Protein AF-A0A3R9TKV8-F1 (afdb_monomer_lite)

Structure (mmCIF, N/CA/C/O backbone):
data_AF-A0A3R9TKV8-F1
#
_entry.id   AF-A0A3R9TKV8-F1
#
loop_
_atom_site.group_PDB
_atom_site.id
_atom_site.type_symbol
_atom_site.label_atom_id
_atom_site.label_alt_id
_atom_site.label_comp_id
_atom_site.label_asym_id
_atom_site.label_entity_id
_atom_site.label_seq_id
_atom_site.pdbx_PDB_ins_code
_atom_site.Cartn_x
_atom_site.Cartn_y
_atom_site.Cartn_z
_atom_site.occupancy
_atom_site.B_iso_or_equiv
_atom_site.auth_seq_id
_atom_site.auth_comp_id
_atom_site.auth_asym_id
_atom_site.auth_atom_id
_atom_site.pdbx_PDB_model_num
ATOM 1 N N . ALA A 1 1 ? 1.411 -3.960 22.910 1.00 58.94 1 ALA A N 1
ATOM 2 C CA . ALA A 1 1 ? 0.929 -2.962 21.931 1.00 58.94 1 ALA A CA 1
ATOM 3 C C . ALA A 1 1 ? -0.577 -2.790 22.109 1.00 58.94 1 ALA A C 1
ATOM 5 O O . ALA A 1 1 ? -1.207 -3.727 22.581 1.00 58.94 1 ALA A O 1
ATOM 6 N N . GLY A 1 2 ? -1.110 -1.600 21.808 1.00 85.25 2 GLY A N 1
ATOM 7 C CA . GLY A 1 2 ? -2.483 -1.185 22.149 1.00 85.25 2 GLY A CA 1
ATOM 8 C C . GLY A 1 2 ? -2.553 0.262 22.650 1.00 85.25 2 GLY A C 1
ATOM 9 O O . GLY A 1 2 ? -3.241 0.546 23.619 1.00 85.25 2 GLY A O 1
ATOM 10 N N . ALA A 1 3 ? -1.771 1.165 22.049 1.00 93.38 3 ALA A N 1
ATOM 11 C CA . ALA A 1 3 ? -1.615 2.536 22.539 1.00 93.38 3 ALA A CA 1
ATOM 12 C C . ALA A 1 3 ? -2.818 3.450 22.225 1.00 93.38 3 ALA A C 1
ATOM 14 O O . ALA A 1 3 ? -2.870 4.565 22.732 1.00 93.38 3 ALA A O 1
ATOM 15 N N . GLY A 1 4 ? -3.767 2.994 21.400 1.00 94.12 4 GLY A N 1
ATOM 16 C CA . GLY A 1 4 ? -4.967 3.750 21.052 1.00 94.12 4 GLY A CA 1
ATOM 17 C C . GLY A 1 4 ? -5.434 3.523 19.616 1.00 94.12 4 GLY A C 1
ATOM 18 O O . GLY A 1 4 ? -5.168 2.480 19.019 1.00 94.12 4 GLY A O 1
ATOM 19 N N . ILE A 1 5 ? -6.145 4.524 19.098 1.00 94.81 5 ILE A N 1
ATOM 20 C CA . ILE A 1 5 ? -6.772 4.561 17.772 1.00 94.81 5 ILE A CA 1
ATOM 21 C C . ILE A 1 5 ? -5.874 5.348 16.808 1.00 94.81 5 ILE A C 1
ATOM 23 O O . ILE A 1 5 ? -5.264 6.340 17.206 1.00 94.81 5 ILE A O 1
ATOM 27 N N . ALA A 1 6 ? -5.821 4.931 15.543 1.00 92.19 6 ALA A N 1
ATOM 28 C CA . ALA A 1 6 ? -5.133 5.646 14.471 1.00 92.19 6 ALA A CA 1
ATOM 29 C C . ALA A 1 6 ? -5.925 5.548 13.158 1.00 92.19 6 ALA A C 1
ATOM 31 O O . ALA A 1 6 ? -6.603 4.548 12.920 1.00 92.19 6 ALA A O 1
ATOM 32 N N . GLN A 1 7 ? -5.802 6.565 12.302 1.00 90.00 7 GLN A N 1
ATOM 33 C CA . GLN A 1 7 ? -6.235 6.507 10.906 1.00 90.00 7 GLN A CA 1
ATOM 34 C C . GLN A 1 7 ? -5.052 6.019 10.067 1.00 90.00 7 GLN A C 1
ATOM 36 O O . GLN A 1 7 ? -3.971 6.600 10.135 1.00 90.00 7 GLN A O 1
ATOM 41 N N . LEU A 1 8 ? -5.233 4.910 9.350 1.00 89.62 8 LEU A N 1
ATOM 42 C CA . LEU A 1 8 ? -4.167 4.210 8.634 1.00 89.62 8 LEU A CA 1
ATOM 43 C C . LEU A 1 8 ? -4.660 3.781 7.257 1.00 89.62 8 LEU A C 1
ATOM 45 O O . LEU A 1 8 ? -5.835 3.447 7.091 1.00 89.62 8 LEU A O 1
ATOM 49 N N . ASN A 1 9 ? -3.737 3.6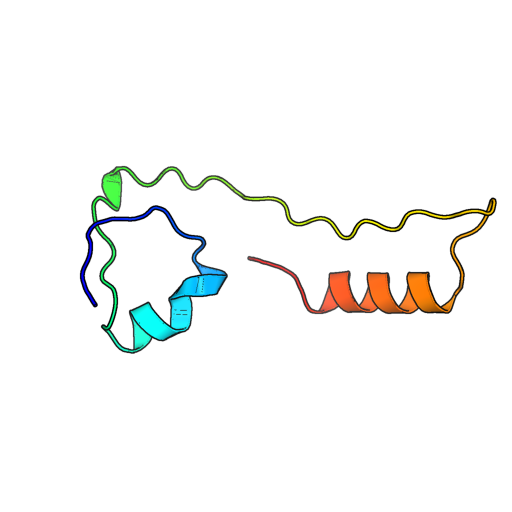99 6.303 1.00 87.94 9 ASN A N 1
ATOM 50 C CA . ASN A 1 9 ? -4.055 3.231 4.965 1.00 87.94 9 ASN A CA 1
ATOM 51 C C . ASN A 1 9 ? -4.292 1.726 4.937 1.00 87.94 9 ASN A C 1
ATOM 53 O O . ASN A 1 9 ? -3.513 0.940 5.483 1.00 87.94 9 ASN A O 1
ATOM 57 N N . GLU A 1 10 ? -5.338 1.303 4.230 1.00 87.38 10 GLU A N 1
ATOM 58 C CA . GLU A 1 10 ? -5.766 -0.097 4.210 1.00 87.38 10 GLU A CA 1
ATOM 59 C C . GLU A 1 10 ? -4.678 -1.046 3.687 1.00 87.38 10 GLU A C 1
ATOM 61 O O . GLU A 1 10 ? -4.493 -2.134 4.239 1.00 87.38 10 GLU A O 1
ATOM 66 N N . PHE A 1 11 ? -3.890 -0.626 2.692 1.00 87.31 11 PHE A N 1
ATOM 67 C CA . PHE A 1 11 ? -2.790 -1.443 2.167 1.00 87.31 11 PHE A CA 1
ATOM 68 C C . PHE A 1 11 ? -1.704 -1.735 3.218 1.00 87.31 11 PHE A C 1
ATOM 70 O O . PHE A 1 11 ? -1.064 -2.782 3.150 1.00 87.31 11 PHE A O 1
ATOM 77 N N . GLN A 1 12 ? -1.518 -0.862 4.217 1.00 89.94 12 GLN A N 1
ATOM 78 C CA . GLN A 1 12 ? -0.531 -1.054 5.286 1.00 89.94 12 GLN A CA 1
ATOM 79 C C . GLN A 1 12 ? -1.015 -2.053 6.343 1.00 89.94 12 GLN A C 1
ATOM 81 O O . GLN A 1 12 ? -0.208 -2.760 6.944 1.00 89.94 12 GLN A O 1
ATOM 86 N N . ILE A 1 13 ? -2.331 -2.118 6.575 1.00 93.00 13 ILE A N 1
ATOM 87 C CA . ILE A 1 13 ? -2.920 -2.871 7.693 1.00 93.00 13 ILE A CA 1
ATOM 88 C C . ILE A 1 13 ? -3.696 -4.124 7.279 1.00 93.00 13 ILE A C 1
ATOM 90 O O . ILE A 1 13 ? -4.168 -4.853 8.152 1.00 93.00 13 ILE A O 1
ATOM 94 N N . ARG A 1 14 ? -3.813 -4.418 5.976 1.00 92.62 14 ARG A N 1
ATOM 95 C CA . ARG A 1 14 ? -4.601 -5.548 5.444 1.00 92.62 14 ARG A CA 1
ATOM 96 C C . ARG A 1 14 ? -4.295 -6.877 6.145 1.00 92.62 14 ARG A C 1
ATOM 98 O O . ARG A 1 14 ? -5.212 -7.572 6.575 1.00 92.62 14 ARG A O 1
ATOM 105 N N . ASN A 1 15 ? -3.014 -7.198 6.330 1.00 95.69 15 ASN A N 1
ATOM 106 C CA . ASN A 1 15 ? -2.591 -8.430 7.005 1.00 95.69 15 ASN A CA 1
ATOM 107 C C . ASN A 1 15 ? -2.959 -8.436 8.496 1.00 95.69 15 ASN A C 1
ATOM 109 O O . ASN A 1 15 ? -3.416 -9.451 9.015 1.00 95.69 15 ASN A O 1
ATOM 113 N N . ALA A 1 16 ? -2.802 -7.304 9.184 1.00 95.31 16 ALA A N 1
ATOM 114 C CA . ALA A 1 16 ? -3.136 -7.184 10.601 1.00 95.31 16 ALA A CA 1
ATOM 115 C C . ALA A 1 16 ? -4.652 -7.299 10.841 1.00 95.31 16 ALA A C 1
ATOM 117 O O . ALA A 1 16 ? -5.073 -7.910 11.824 1.00 95.31 16 ALA A O 1
ATOM 118 N N . LEU A 1 17 ? -5.471 -6.780 9.919 1.00 94.81 17 LEU A N 1
ATOM 119 C CA . LEU A 1 17 ? -6.922 -6.977 9.923 1.00 94.81 17 LEU A CA 1
ATOM 120 C C . LEU A 1 17 ? -7.292 -8.450 9.691 1.00 94.81 17 LEU A C 1
ATOM 122 O O . LEU A 1 17 ? -8.071 -9.008 10.462 1.00 94.81 17 LEU A O 1
ATOM 126 N N . GLN A 1 18 ? -6.694 -9.112 8.691 1.00 96.31 18 GLN A N 1
ATOM 127 C CA . GLN A 1 18 ? -6.927 -10.543 8.427 1.00 96.31 18 GLN A CA 1
ATOM 128 C C . GLN A 1 18 ? -6.561 -11.425 9.628 1.00 96.31 18 GLN A C 1
ATOM 130 O O . GLN A 1 18 ? -7.276 -12.373 9.951 1.00 96.31 18 GLN A O 1
ATOM 135 N N . GLN A 1 19 ? -5.472 -11.088 10.319 1.00 97.19 19 GLN A N 1
ATOM 136 C CA . GLN A 1 19 ? -5.014 -11.787 11.521 1.00 97.19 19 GLN A CA 1
ATOM 137 C C . GLN A 1 19 ? -5.755 -11.359 12.798 1.00 97.19 19 GLN A C 1
ATOM 139 O O . GLN A 1 19 ? -5.433 -11.856 13.875 1.00 97.19 19 GLN A O 1
ATOM 144 N N . LYS A 1 20 ? -6.736 -10.449 12.701 1.00 95.25 20 LYS A N 1
ATOM 145 C CA . LYS A 1 20 ? -7.501 -9.897 13.835 1.00 95.25 20 LYS A CA 1
ATOM 146 C C . LYS A 1 20 ? -6.628 -9.241 14.916 1.00 95.25 20 LYS A C 1
ATOM 148 O O . LYS A 1 20 ? -7.005 -9.195 16.084 1.00 95.25 20 LYS A O 1
ATOM 153 N N . GLN A 1 21 ? -5.463 -8.727 14.527 1.00 95.94 21 GLN A N 1
ATOM 154 C CA . GLN A 1 21 ? -4.588 -7.925 15.389 1.00 95.94 21 GLN A CA 1
ATOM 155 C C . GLN A 1 21 ? -5.051 -6.466 15.469 1.00 95.94 21 GLN A C 1
ATOM 157 O O . GLN A 1 21 ? -4.761 -5.778 16.445 1.00 95.94 21 GLN A O 1
ATOM 162 N N . LEU A 1 22 ? -5.773 -6.005 14.445 1.00 95.75 22 LEU A N 1
ATOM 163 C CA . LEU A 1 22 ? -6.471 -4.724 14.407 1.00 95.75 22 LEU A CA 1
ATOM 164 C C . LEU A 1 22 ? -7.960 -4.955 14.145 1.00 95.75 22 LEU A C 1
ATOM 166 O O . LEU A 1 22 ? -8.350 -5.965 13.558 1.00 95.75 22 LEU A O 1
ATOM 170 N N . VAL A 1 23 ? -8.780 -3.989 14.554 1.00 94.56 23 VAL A N 1
ATOM 171 C CA . VAL A 1 23 ? -10.220 -3.949 14.290 1.00 94.56 23 VAL A CA 1
ATOM 172 C C . VAL A 1 23 ? -10.575 -2.588 13.695 1.00 94.56 23 VAL A C 1
ATOM 174 O O . VAL A 1 23 ? -10.077 -1.563 14.163 1.00 94.56 23 VAL A O 1
ATOM 177 N N . LYS A 1 24 ? -11.401 -2.577 12.642 1.00 93.50 24 LYS A N 1
ATOM 178 C CA . LYS A 1 24 ? -11.968 -1.338 12.096 1.00 93.50 24 LYS A CA 1
ATOM 179 C C . LYS A 1 24 ? -13.052 -0.828 13.049 1.00 93.50 24 LYS A C 1
ATOM 181 O O . LYS A 1 24 ? -13.806 -1.612 13.619 1.00 93.50 24 LYS A O 1
ATOM 186 N N . ILE A 1 25 ? -13.109 0.483 13.239 1.00 93.38 25 ILE A N 1
ATOM 187 C CA . ILE A 1 25 ? -14.115 1.157 14.066 1.00 93.38 25 ILE A CA 1
ATOM 188 C C . ILE A 1 25 ? -14.669 2.350 13.292 1.00 93.38 25 ILE A C 1
ATOM 190 O O . ILE A 1 25 ? -13.990 2.865 12.408 1.00 93.38 25 ILE A O 1
ATOM 194 N N . LEU A 1 26 ? -15.873 2.804 13.656 1.00 93.00 26 LEU A N 1
ATOM 195 C CA . LEU A 1 26 ? -16.527 3.969 13.043 1.00 93.00 26 LEU A CA 1
ATOM 196 C C . LEU A 1 26 ? -16.666 3.851 11.512 1.00 93.00 26 LEU A C 1
ATOM 198 O O . LEU A 1 26 ? -16.513 4.838 10.801 1.00 93.00 26 LEU A O 1
ATOM 202 N N . GLU A 1 27 ? -16.952 2.651 10.997 1.00 89.38 27 GLU A N 1
ATOM 203 C CA . GLU A 1 27 ? -17.003 2.402 9.548 1.00 89.38 27 GLU A CA 1
ATOM 204 C C . GLU A 1 27 ? -18.057 3.262 8.833 1.00 89.38 27 GLU A C 1
ATOM 206 O O . GLU A 1 27 ? -17.794 3.744 7.735 1.00 89.38 27 GLU A O 1
ATOM 211 N N . ASP A 1 28 ? -19.176 3.568 9.498 1.00 91.88 28 ASP A N 1
ATOM 212 C CA . ASP A 1 28 ? -20.229 4.465 8.989 1.00 91.88 28 ASP A CA 1
ATOM 213 C C . ASP A 1 28 ? -19.758 5.918 8.779 1.00 91.88 28 ASP A C 1
ATOM 215 O O . ASP A 1 28 ? -20.416 6.701 8.095 1.00 91.88 28 ASP A O 1
ATOM 219 N N . TRP A 1 29 ? -18.625 6.288 9.380 1.00 88.75 29 TRP A N 1
ATOM 220 C CA . TRP A 1 29 ? -18.029 7.626 9.325 1.00 88.75 29 TRP A CA 1
ATOM 221 C C . TRP A 1 29 ? -16.732 7.647 8.518 1.00 88.75 29 TRP A C 1
ATOM 223 O O . TRP A 1 29 ? -16.036 8.666 8.491 1.00 88.75 29 TRP A O 1
ATOM 233 N N . ASN A 1 30 ? -16.371 6.527 7.888 1.00 80.88 30 ASN A N 1
ATOM 234 C CA . ASN A 1 30 ? -15.131 6.440 7.146 1.00 80.88 30 ASN A CA 1
ATOM 235 C C . ASN A 1 30 ? -15.235 7.266 5.860 1.00 80.88 30 ASN A C 1
ATOM 237 O O . ASN A 1 30 ? -15.959 6.923 4.926 1.00 80.88 30 ASN A O 1
ATOM 241 N N . ILE A 1 31 ? -14.486 8.363 5.805 1.00 74.00 31 ILE A N 1
ATOM 242 C CA . ILE A 1 31 ? -14.316 9.124 4.574 1.00 74.00 31 ILE A CA 1
ATOM 243 C C . ILE A 1 31 ? -13.428 8.259 3.685 1.00 74.00 31 ILE A C 1
ATOM 245 O O . ILE A 1 31 ? -12.247 8.088 3.980 1.00 74.00 31 ILE A O 1
ATOM 249 N N . HIS A 1 32 ? -13.996 7.703 2.612 1.00 72.25 32 HIS A N 1
ATOM 250 C CA . HIS A 1 32 ? -13.280 6.946 1.580 1.00 72.25 32 HIS A CA 1
ATOM 251 C C . HIS A 1 32 ? -12.371 7.865 0.750 1.00 72.25 32 HIS A C 1
ATOM 253 O O . HIS A 1 32 ? -12.483 7.948 -0.473 1.00 72.25 32 HIS A O 1
ATOM 259 N N . ALA A 1 33 ? -11.513 8.623 1.428 1.00 71.75 33 ALA A N 1
ATOM 260 C CA . ALA A 1 33 ? -10.520 9.460 0.803 1.00 71.75 33 ALA A CA 1
ATOM 261 C C . ALA A 1 33 ? -9.583 8.551 0.006 1.00 71.75 33 ALA A C 1
ATOM 263 O O . ALA A 1 33 ? -8.975 7.630 0.549 1.00 71.75 33 ALA A O 1
ATOM 264 N N . SER A 1 34 ? -9.506 8.807 -1.296 1.00 71.56 34 SER A N 1
ATOM 265 C CA . SER A 1 34 ? -8.461 8.235 -2.130 1.00 71.56 34 SER A CA 1
ATOM 266 C C . SER A 1 34 ? -7.167 8.964 -1.796 1.00 71.56 34 SER A C 1
ATOM 268 O O . SER A 1 34 ? -7.080 10.177 -1.987 1.00 71.56 34 SER A O 1
ATOM 270 N N . GLU A 1 35 ? -6.172 8.240 -1.297 1.00 76.00 35 GLU A N 1
ATOM 271 C CA . GLU A 1 35 ? -4.813 8.762 -1.198 1.00 76.00 35 GLU A CA 1
ATOM 272 C C . GLU A 1 35 ? -4.063 8.451 -2.492 1.00 76.00 35 GLU A C 1
ATOM 274 O O . GLU A 1 35 ? -3.945 7.295 -2.899 1.00 76.00 35 GLU A O 1
ATOM 279 N N . GLU A 1 36 ? -3.564 9.491 -3.155 1.00 82.50 36 GLU A N 1
ATOM 280 C CA . GLU A 1 36 ? -2.748 9.331 -4.354 1.00 82.50 36 GLU A CA 1
ATOM 281 C C . GLU A 1 36 ? -1.289 9.055 -3.975 1.00 82.50 36 GLU A C 1
ATOM 283 O O . GLU A 1 36 ? -0.680 9.766 -3.172 1.00 82.50 36 GLU A O 1
ATOM 288 N N . PHE A 1 37 ? -0.709 8.024 -4.589 1.00 87.06 37 PHE A N 1
ATOM 289 C CA . PHE A 1 37 ? 0.709 7.702 -4.465 1.00 87.06 37 PHE A CA 1
ATOM 290 C C . PHE A 1 37 ? 1.424 8.044 -5.766 1.00 87.06 37 PHE A C 1
ATOM 292 O O . PHE A 1 37 ? 1.090 7.528 -6.832 1.00 87.06 37 PHE A O 1
ATOM 299 N N . HIS A 1 38 ? 2.447 8.893 -5.674 1.00 89.50 38 HIS A N 1
ATOM 300 C CA . HIS A 1 38 ? 3.209 9.342 -6.834 1.00 89.50 38 HIS A CA 1
ATOM 301 C C . HIS A 1 38 ? 4.659 8.874 -6.762 1.00 89.50 38 HIS A C 1
ATOM 303 O O . HIS A 1 38 ? 5.347 9.061 -5.757 1.00 89.50 38 HIS A O 1
ATOM 309 N N . ALA A 1 39 ? 5.154 8.327 -7.870 1.00 90.94 39 ALA A N 1
ATOM 310 C CA . ALA A 1 39 ? 6.580 8.129 -8.072 1.00 90.94 39 ALA A CA 1
ATOM 311 C C . ALA A 1 39 ? 7.210 9.455 -8.521 1.00 90.94 39 ALA A C 1
ATOM 313 O O . ALA A 1 39 ? 6.872 9.987 -9.579 1.00 90.94 39 ALA A O 1
ATOM 314 N N . VAL A 1 40 ? 8.133 9.988 -7.720 1.00 90.56 40 VAL A N 1
ATOM 315 C CA . VAL A 1 40 ? 8.828 11.246 -8.019 1.00 90.56 40 VAL A CA 1
ATOM 316 C C . VAL A 1 40 ? 10.262 10.948 -8.438 1.00 90.56 40 VAL A C 1
ATOM 318 O O . VAL A 1 40 ? 11.013 10.297 -7.713 1.00 90.56 40 VAL A O 1
ATOM 321 N N . TRP A 1 41 ? 10.654 11.455 -9.605 1.00 87.81 41 TRP A N 1
ATOM 322 C CA . TRP A 1 41 ? 12.030 11.411 -10.089 1.00 87.81 41 TRP A CA 1
ATOM 323 C C . TRP A 1 41 ? 12.524 12.829 -10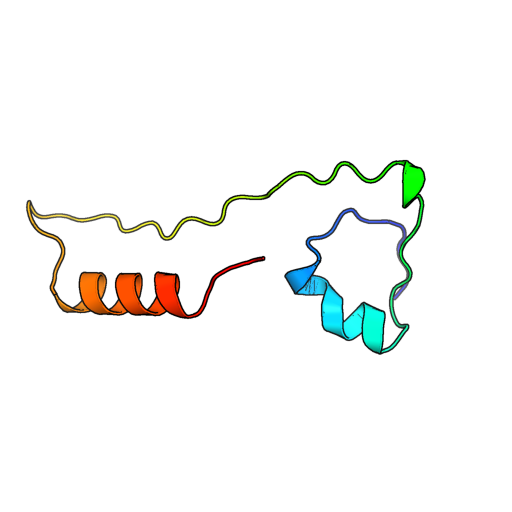.367 1.00 87.81 41 TRP A C 1
ATOM 325 O O . TRP A 1 41 ? 11.927 13.557 -11.158 1.00 87.81 41 TRP A O 1
ATOM 335 N N . ILE A 1 42 ? 13.622 13.214 -9.717 1.00 86.12 42 ILE A N 1
ATOM 336 C CA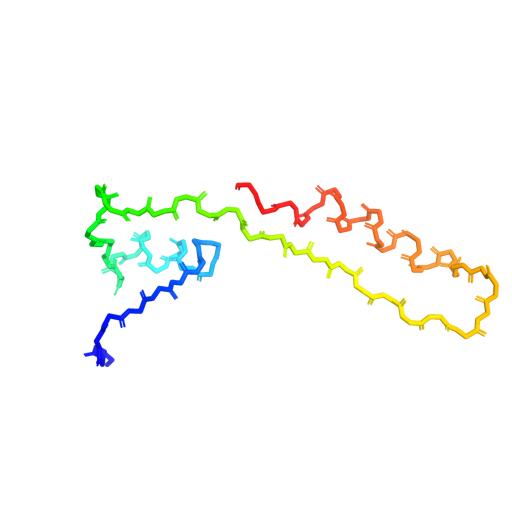 . ILE A 1 42 ? 14.285 14.500 -9.943 1.00 86.12 42 ILE A CA 1
ATOM 337 C C . ILE A 1 42 ? 15.397 14.264 -10.966 1.00 86.12 42 ILE A C 1
ATOM 339 O O . ILE A 1 42 ? 16.409 13.629 -10.669 1.00 86.12 42 ILE A O 1
ATOM 343 N N . GLY A 1 43 ? 15.171 14.731 -12.192 1.00 82.62 43 GLY A N 1
ATOM 344 C CA . GLY A 1 43 ? 16.155 14.674 -13.267 1.00 82.62 43 GLY A CA 1
ATOM 345 C C . GLY A 1 43 ? 17.141 15.837 -13.229 1.00 82.62 43 GLY A C 1
ATOM 346 O O . GLY A 1 43 ? 16.817 16.918 -12.747 1.00 82.62 43 GLY A O 1
ATOM 347 N N . HIS A 1 44 ? 18.329 15.620 -13.796 1.00 70.56 44 HIS A N 1
ATOM 348 C CA . HIS A 1 44 ? 19.295 16.686 -14.092 1.00 70.56 44 HIS A CA 1
ATOM 349 C C . HIS A 1 44 ? 19.328 17.072 -15.584 1.00 70.56 44 HIS A C 1
ATOM 351 O O . HIS A 1 44 ? 19.818 18.146 -15.920 1.00 70.56 44 HIS A O 1
ATOM 357 N N . ASP A 1 45 ? 18.743 16.245 -16.460 1.00 68.88 45 ASP A N 1
ATOM 358 C CA . ASP A 1 45 ? 18.822 16.371 -17.919 1.00 68.88 45 ASP A CA 1
ATOM 359 C C . ASP A 1 45 ? 17.429 16.443 -18.571 1.00 68.88 45 ASP A C 1
ATOM 361 O O . ASP A 1 45 ? 16.411 16.114 -17.963 1.00 68.88 45 ASP A O 1
ATOM 365 N N . LYS A 1 46 ? 17.380 16.824 -19.856 1.00 72.56 46 LYS A N 1
ATOM 366 C CA . LYS A 1 46 ? 16.143 17.015 -20.643 1.00 72.56 46 LYS A CA 1
ATOM 367 C C . LYS A 1 46 ? 15.309 15.735 -20.857 1.00 72.56 46 LYS A C 1
ATOM 369 O O . LYS A 1 46 ? 14.145 15.836 -21.236 1.00 72.56 46 LYS A O 1
ATOM 374 N N . TYR A 1 47 ? 15.882 14.548 -20.643 1.00 82.81 47 TYR A N 1
ATOM 375 C CA . TYR A 1 47 ? 15.239 13.258 -20.919 1.00 82.81 47 TYR A CA 1
ATOM 376 C C . TYR A 1 47 ? 15.279 12.326 -19.705 1.00 82.81 47 TYR A C 1
ATOM 378 O O . TYR A 1 47 ? 16.268 12.278 -18.976 1.00 82.81 47 TYR A O 1
ATOM 386 N N . VAL A 1 48 ? 1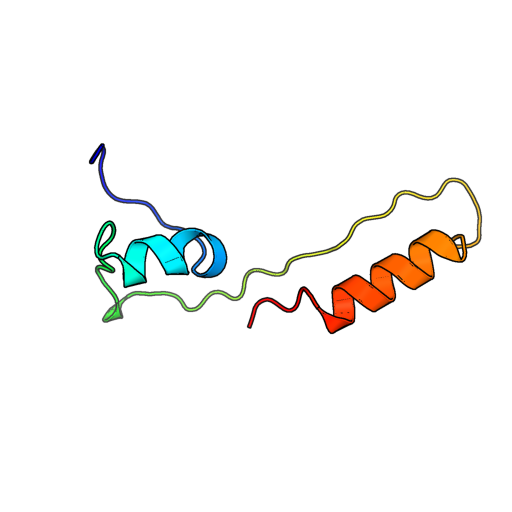4.216 11.537 -19.527 1.00 88.12 48 VAL A N 1
ATOM 387 C CA . VAL A 1 48 ? 14.157 10.460 -18.528 1.00 88.12 48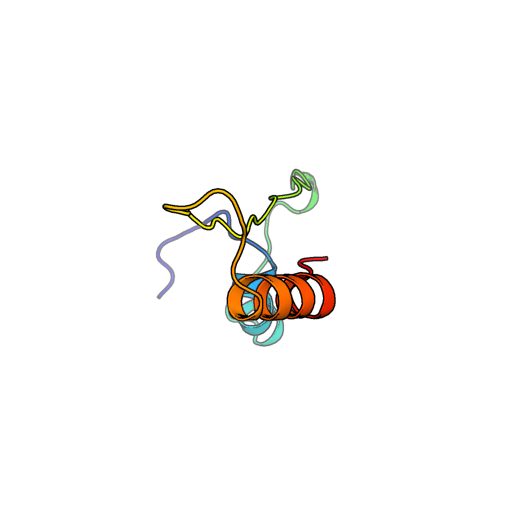 VAL A CA 1
ATOM 388 C C . VAL A 1 48 ? 14.980 9.271 -19.042 1.00 88.12 48 VAL A C 1
ATOM 390 O O . VAL A 1 48 ? 14.670 8.757 -20.119 1.00 88.12 48 VAL A O 1
ATOM 393 N N . PRO A 1 49 ? 16.011 8.793 -18.316 1.00 92.12 49 PRO A N 1
ATOM 394 C CA . PRO A 1 49 ? 16.780 7.624 -18.732 1.00 92.12 49 PRO A CA 1
ATOM 395 C C . PRO A 1 49 ? 15.892 6.385 -18.895 1.00 92.12 49 PRO A C 1
ATOM 397 O O . PRO A 1 49 ? 15.022 6.144 -18.058 1.00 92.12 49 PRO A O 1
ATOM 400 N N . ASN A 1 50 ? 16.175 5.539 -19.893 1.00 94.38 50 ASN A N 1
ATOM 401 C CA . ASN A 1 50 ? 15.370 4.341 -20.187 1.00 94.38 50 ASN A CA 1
ATOM 402 C C . ASN A 1 50 ? 15.122 3.465 -18.951 1.00 94.38 50 ASN A C 1
ATOM 404 O O . ASN A 1 50 ? 13.999 3.039 -18.729 1.00 94.38 50 ASN A O 1
ATOM 408 N N . ARG A 1 51 ? 16.129 3.271 -18.088 1.00 93.75 51 ARG A N 1
ATOM 409 C CA . ARG A 1 51 ? 15.975 2.492 -16.845 1.00 93.75 51 ARG A CA 1
ATOM 410 C C . ARG A 1 51 ? 14.918 3.062 -15.892 1.00 93.75 51 ARG A C 1
ATOM 412 O O . ARG A 1 51 ? 14.215 2.301 -15.241 1.00 93.75 51 ARG A O 1
ATOM 419 N N . VAL A 1 52 ? 14.811 4.391 -15.808 1.00 94.00 52 VAL A N 1
ATOM 420 C CA . VAL A 1 52 ? 13.811 5.063 -14.968 1.00 94.00 52 VAL A CA 1
ATOM 421 C C . VAL A 1 52 ? 12.441 4.880 -15.600 1.00 94.00 52 VAL A C 1
ATOM 423 O O . VAL A 1 52 ? 11.512 4.498 -14.902 1.00 94.00 52 VAL A O 1
ATOM 426 N N . ARG A 1 53 ? 12.326 5.060 -16.923 1.00 93.44 53 ARG A N 1
ATOM 427 C CA . ARG A 1 53 ? 11.069 4.823 -17.640 1.00 93.44 53 ARG A CA 1
ATOM 428 C C . ARG A 1 53 ? 10.568 3.391 -17.448 1.00 93.44 53 ARG A C 1
ATOM 430 O O . ARG A 1 53 ? 9.440 3.218 -17.010 1.00 93.44 53 ARG A O 1
ATOM 437 N N . THR A 1 54 ? 11.423 2.395 -17.682 1.00 96.56 54 THR A N 1
ATOM 438 C CA . THR A 1 54 ? 11.093 0.976 -17.488 1.00 96.56 54 THR A CA 1
ATOM 439 C C . THR A 1 54 ? 10.622 0.688 -16.064 1.00 96.56 54 THR A C 1
ATOM 441 O O . THR A 1 54 ? 9.669 -0.059 -15.873 1.00 96.56 54 THR A O 1
ATOM 444 N N . PHE A 1 55 ? 11.260 1.285 -15.055 1.00 95.69 55 PHE A N 1
ATOM 445 C CA . PHE A 1 55 ? 10.845 1.083 -13.669 1.00 95.69 55 PHE A CA 1
ATOM 446 C C . PHE A 1 55 ? 9.511 1.766 -13.346 1.00 95.69 55 PHE A C 1
ATOM 448 O O . PHE A 1 55 ? 8.681 1.179 -12.661 1.00 95.69 55 PHE A O 1
ATOM 455 N N . LEU A 1 56 ? 9.274 2.975 -13.859 1.00 93.94 56 LEU A N 1
ATOM 456 C CA . LEU A 1 56 ? 7.984 3.649 -13.707 1.00 93.94 56 LEU A CA 1
ATOM 457 C C . LEU A 1 56 ? 6.855 2.856 -14.376 1.00 93.94 56 LEU A C 1
ATOM 459 O O . LEU A 1 56 ? 5.793 2.719 -13.779 1.00 93.94 56 LEU A O 1
ATOM 463 N N . ASP A 1 57 ? 7.098 2.287 -15.559 1.00 94.75 57 ASP A N 1
ATOM 464 C CA . ASP A 1 57 ? 6.129 1.427 -16.251 1.00 94.75 57 ASP A CA 1
ATOM 465 C C . ASP A 1 57 ? 5.786 0.186 -15.417 1.00 94.75 57 ASP A C 1
ATOM 467 O O . ASP A 1 57 ? 4.612 -0.118 -15.213 1.00 94.75 57 ASP A O 1
ATOM 471 N N . PHE A 1 58 ? 6.802 -0.465 -14.843 1.00 95.88 58 PHE A N 1
ATOM 472 C CA . PHE A 1 58 ? 6.614 -1.576 -13.909 1.00 95.88 58 PHE A CA 1
ATOM 473 C C . PHE A 1 58 ? 5.783 -1.168 -12.680 1.00 95.88 58 PHE A C 1
ATOM 475 O O . PHE A 1 58 ? 4.894 -1.903 -12.256 1.00 95.88 58 PHE A O 1
ATOM 482 N N . LEU A 1 59 ? 6.040 0.008 -12.098 1.00 94.75 59 LEU A N 1
ATOM 483 C CA . LEU A 1 59 ? 5.266 0.493 -10.951 1.00 94.75 59 LEU A CA 1
ATOM 484 C C . LEU A 1 59 ? 3.806 0.780 -11.316 1.00 94.75 59 LEU A C 1
ATOM 486 O O . LEU A 1 59 ? 2.923 0.461 -10.526 1.00 94.75 59 LEU A O 1
ATOM 490 N N . VAL A 1 60 ? 3.535 1.333 -12.499 1.00 91.94 60 VAL A N 1
ATOM 491 C CA . VAL A 1 60 ? 2.157 1.538 -12.973 1.00 91.94 60 VAL A CA 1
ATOM 492 C C . VAL A 1 60 ? 1.416 0.203 -13.098 1.00 91.94 60 VAL A C 1
ATOM 494 O O . VAL A 1 60 ? 0.246 0.122 -12.734 1.00 91.94 60 VAL A O 1
ATOM 497 N N . GLU A 1 61 ? 2.095 -0.845 -13.566 1.00 94.69 61 GLU A N 1
ATOM 498 C CA . GLU A 1 61 ? 1.501 -2.174 -13.732 1.00 94.69 61 GLU A CA 1
ATOM 499 C C . GLU A 1 61 ? 1.274 -2.906 -12.397 1.00 94.69 61 GLU A C 1
ATOM 501 O O . GLU A 1 61 ? 0.265 -3.592 -12.232 1.00 94.69 61 GLU A O 1
ATOM 506 N N . HIS A 1 62 ? 2.184 -2.757 -11.429 1.00 93.31 62 HIS A N 1
ATOM 507 C CA . HIS A 1 62 ? 2.217 -3.626 -10.244 1.00 93.31 62 HIS A CA 1
ATOM 508 C C . HIS A 1 62 ? 1.963 -2.940 -8.899 1.00 93.31 62 HIS A C 1
ATOM 510 O O . HIS A 1 62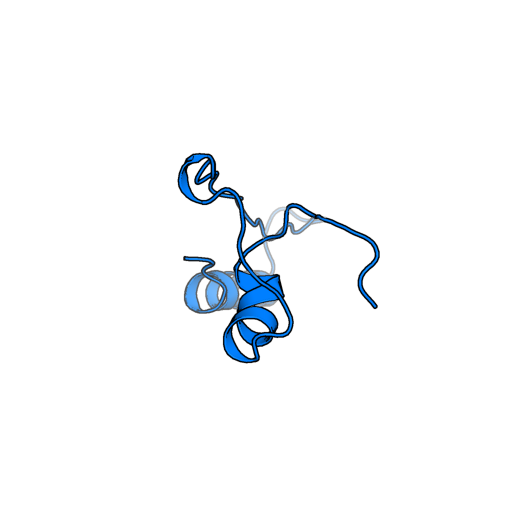 ? 1.712 -3.633 -7.914 1.00 93.31 62 HIS A O 1
ATOM 516 N N . ALA A 1 63 ? 2.035 -1.612 -8.822 1.00 88.56 63 ALA A N 1
ATOM 517 C CA . ALA A 1 63 ? 1.901 -0.857 -7.573 1.00 88.56 63 ALA A CA 1
ATOM 518 C C . ALA A 1 63 ? 0.598 -0.042 -7.505 1.00 88.56 63 ALA A C 1
ATOM 520 O O . ALA A 1 63 ? 0.533 0.968 -6.807 1.00 88.56 63 ALA A O 1
ATOM 521 N N . SER A 1 64 ? -0.447 -0.475 -8.219 1.00 80.00 64 SER A N 1
ATOM 522 C CA . SER A 1 64 ? -1.783 0.110 -8.087 1.00 80.00 64 SER A CA 1
ATOM 523 C C . SER A 1 64 ? -2.349 -0.173 -6.692 1.00 80.00 64 SER A C 1
ATOM 525 O O . SER A 1 64 ? -2.437 -1.323 -6.259 1.00 80.00 64 SER A O 1
ATOM 527 N N . ILE A 1 65 ? -2.719 0.895 -5.988 1.00 73.00 65 ILE A N 1
ATOM 528 C CA . ILE A 1 65 ? -3.361 0.846 -4.674 1.00 73.00 65 ILE A CA 1
ATOM 529 C C . ILE A 1 65 ? -4.855 1.070 -4.918 1.00 73.00 65 ILE A C 1
ATOM 531 O O . ILE A 1 65 ? -5.348 2.185 -4.803 1.00 73.00 65 ILE A O 1
ATOM 535 N N . ASN A 1 66 ? -5.538 0.003 -5.335 1.00 60.75 66 ASN A N 1
ATOM 536 C CA . ASN A 1 66 ? -6.998 -0.080 -5.412 1.00 60.75 66 ASN A CA 1
ATOM 537 C C . ASN A 1 66 ? -7.526 -1.074 -4.366 1.00 60.75 66 ASN A C 1
ATOM 539 O O . ASN A 1 66 ? -6.810 -2.058 -4.037 1.00 60.75 66 ASN A O 1
#

pLDDT: mean 87.81, std 9.09, range [58.94, 97.19]

Organism: Acinetobacter baumannii (NCBI:txid470)

Sequence (66 aa):
AGAGIAQLNEFQIRNALQQKQLVKILEDWNIHASEEFHAVWIGHDKYVPNRVRTFLDFLVEHASIN

Foldseek 3Di:
DPPDDDDDDCVVCVVCVVVVVDDDPPPVVDDPDDDDDDDDDDDPDPDDDPVRVVVVVVCVVPVDDD

Secondary structure (DSSP, 8-state):
---------HHHHHHHHHTTSS----GGG---PPPP-------SSSS--HHHHHHHHHHHHH----

Radius of gyration: 17.65 Å; chains: 1; bounding box: 40×29×44 Å